Protein AF-A0A6L7F0C8-F1 (afdb_monomer)

Nearest PDB structures (foldseek):
  3ghm-assembly1_A  TM=4.851E-01  e=9.321E+00  Homo sapiens
  5unb-assembly1_B  TM=2.957E-01  e=3.667E+00  Burkholderia thailandensis E264

Radius of gyration: 18.27 Å; Cα contacts (8 Å, |Δi|>4): 290; chains: 1; bounding box: 50×29×61 Å

Structure (mmCIF, N/CA/C/O backbone):
data_AF-A0A6L7F0C8-F1
#
_entry.id   AF-A0A6L7F0C8-F1
#
loop_
_atom_site.group_PDB
_atom_site.id
_atom_site.type_symbol
_atom_site.label_atom_id
_atom_site.label_alt_id
_atom_site.label_comp_id
_atom_site.label_asym_id
_atom_site.label_entity_id
_atom_site.label_seq_id
_atom_site.pdbx_PDB_ins_code
_atom_site.Cartn_x
_atom_site.Cartn_y
_atom_site.Cartn_z
_atom_site.occupancy
_atom_site.B_iso_or_equiv
_atom_site.auth_seq_id
_atom_site.auth_comp_id
_atom_site.auth_asym_id
_atom_site.auth_atom_id
_atom_site.pdbx_PDB_model_num
ATOM 1 N N . MET A 1 1 ? 33.436 0.489 44.224 1.00 43.94 1 MET A N 1
ATOM 2 C CA . MET A 1 1 ? 32.132 1.015 43.758 1.00 43.94 1 MET A CA 1
ATOM 3 C C . MET A 1 1 ? 32.337 1.965 42.569 1.00 43.94 1 MET A C 1
ATOM 5 O O . MET A 1 1 ? 32.314 3.168 42.754 1.00 43.94 1 MET A O 1
ATOM 9 N N . LYS A 1 2 ? 32.650 1.468 41.360 1.00 45.16 2 LYS A N 1
ATOM 10 C CA . LYS A 1 2 ? 32.819 2.323 40.152 1.00 45.16 2 LYS A CA 1
ATOM 11 C C . LYS A 1 2 ? 32.288 1.695 38.848 1.00 45.16 2 LYS A C 1
ATOM 13 O O . LYS A 1 2 ? 32.338 2.334 37.810 1.00 45.16 2 LYS A O 1
ATOM 18 N N . LYS A 1 3 ? 31.767 0.459 38.888 1.00 45.75 3 LYS A N 1
ATOM 19 C CA . LYS A 1 3 ? 31.350 -0.290 37.685 1.00 45.75 3 LYS A CA 1
ATOM 20 C C . LYS A 1 3 ? 29.845 -0.241 37.381 1.00 45.75 3 LYS A C 1
ATOM 22 O O . LYS A 1 3 ? 29.466 -0.565 36.270 1.00 45.75 3 LYS A O 1
ATOM 27 N N . ALA A 1 4 ? 29.005 0.180 38.330 1.00 48.12 4 ALA A N 1
ATOM 28 C CA . ALA A 1 4 ? 27.546 0.182 38.162 1.00 48.12 4 ALA A CA 1
ATOM 29 C C . ALA A 1 4 ? 26.993 1.445 37.469 1.00 48.12 4 ALA A C 1
ATOM 31 O O . ALA A 1 4 ? 25.874 1.434 36.973 1.00 48.12 4 ALA A O 1
ATOM 32 N N . VAL A 1 5 ? 27.775 2.530 37.418 1.00 49.53 5 VAL A N 1
ATOM 33 C CA . VAL A 1 5 ? 27.317 3.819 36.867 1.00 49.53 5 VAL A CA 1
ATOM 34 C C . VAL A 1 5 ? 27.372 3.833 35.333 1.00 49.53 5 VAL A C 1
ATOM 36 O O . VAL A 1 5 ? 26.527 4.452 34.701 1.00 49.53 5 VAL A O 1
ATOM 39 N N . GLY A 1 6 ? 28.312 3.105 34.717 1.00 39.28 6 GLY A N 1
ATOM 40 C CA . GLY A 1 6 ? 28.439 3.057 33.253 1.00 39.28 6 GLY A CA 1
ATOM 41 C C . GLY A 1 6 ? 27.308 2.287 32.564 1.00 39.28 6 GLY A C 1
ATOM 42 O O . GLY A 1 6 ? 26.849 2.685 31.500 1.00 39.28 6 GLY A O 1
ATOM 43 N N . THR A 1 7 ? 26.815 1.214 33.183 1.00 48.66 7 THR A N 1
ATOM 44 C CA . THR A 1 7 ? 25.806 0.328 32.584 1.00 48.66 7 THR A CA 1
ATOM 45 C C . THR A 1 7 ? 24.405 0.941 32.584 1.00 48.66 7 THR A C 1
ATOM 47 O O . THR A 1 7 ? 23.667 0.771 31.620 1.00 48.66 7 THR A O 1
ATOM 50 N N . ALA A 1 8 ? 24.046 1.703 33.622 1.00 50.25 8 ALA A N 1
ATOM 51 C CA . ALA A 1 8 ? 22.738 2.355 33.710 1.00 50.25 8 ALA A CA 1
ATOM 52 C C . ALA A 1 8 ? 22.557 3.466 32.658 1.00 50.25 8 ALA A C 1
ATOM 54 O O . ALA A 1 8 ? 21.473 3.616 32.098 1.00 50.25 8 ALA A O 1
ATOM 55 N N . VAL A 1 9 ? 23.625 4.207 32.341 1.00 51.69 9 VAL A N 1
ATOM 56 C CA . VAL A 1 9 ? 23.587 5.281 31.334 1.00 51.69 9 VAL A CA 1
ATOM 57 C C . VAL A 1 9 ? 23.415 4.713 29.922 1.00 51.69 9 VAL A C 1
ATOM 59 O O . VAL A 1 9 ? 22.638 5.254 29.144 1.00 51.69 9 VAL A O 1
ATOM 62 N N . VAL A 1 10 ? 24.066 3.592 29.595 1.00 50.16 10 VAL A N 1
ATOM 63 C CA . VAL A 1 10 ? 23.951 2.964 28.264 1.00 50.16 10 VAL A CA 1
ATOM 64 C C . VAL A 1 10 ? 22.541 2.420 28.008 1.00 50.16 10 VAL A C 1
ATOM 66 O O . VAL A 1 10 ? 22.005 2.619 26.922 1.00 50.16 10 VAL A O 1
ATOM 69 N N . VAL A 1 11 ? 21.908 1.795 29.008 1.00 54.00 11 VAL A N 1
ATOM 70 C CA . VAL A 1 11 ? 20.528 1.287 28.884 1.00 54.00 11 VAL A CA 1
ATOM 71 C C . VAL A 1 11 ? 19.525 2.433 28.742 1.00 54.00 11 VAL A C 1
ATOM 73 O O . VAL A 1 11 ? 18.626 2.351 27.910 1.00 54.00 11 VAL A O 1
ATOM 76 N N . ALA A 1 12 ? 19.700 3.523 29.494 1.00 52.66 12 ALA A N 1
ATOM 77 C CA . ALA A 1 12 ? 18.844 4.700 29.369 1.00 52.66 12 ALA A CA 1
ATOM 78 C C . ALA A 1 12 ? 18.978 5.367 27.987 1.00 52.66 12 ALA A C 1
ATOM 80 O O . ALA A 1 12 ? 17.971 5.731 27.389 1.00 52.66 12 ALA A O 1
ATOM 81 N N . VAL A 1 13 ? 20.194 5.472 27.439 1.00 54.84 13 VAL A N 1
ATOM 82 C CA . VAL A 1 13 ? 20.420 6.029 26.093 1.00 54.84 13 VAL A CA 1
ATOM 83 C C . VAL A 1 13 ? 19.835 5.127 25.003 1.0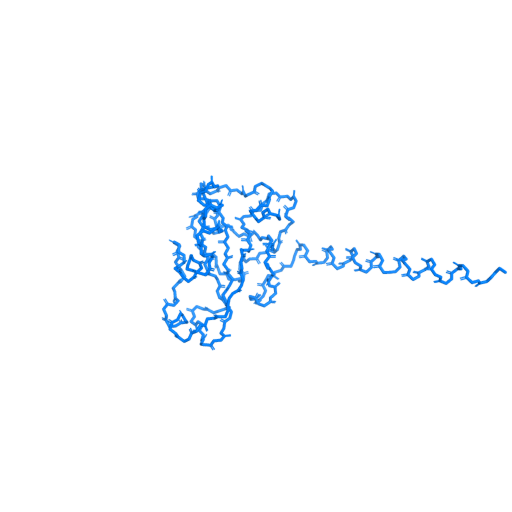0 54.84 13 VAL A C 1
ATOM 85 O O . VAL A 1 13 ? 19.218 5.638 24.073 1.00 54.84 13 VAL A O 1
ATOM 88 N N . LEU A 1 14 ? 19.956 3.800 25.128 1.00 48.16 14 LEU A N 1
ATOM 89 C CA . LEU A 1 14 ? 19.327 2.850 24.201 1.00 48.16 14 LEU A CA 1
ATOM 90 C C . LEU A 1 14 ? 17.796 2.925 24.249 1.00 48.16 14 LEU A C 1
ATOM 92 O O . LEU A 1 14 ? 17.163 2.978 23.201 1.00 48.16 14 LEU A O 1
ATOM 96 N N . ALA A 1 15 ? 17.197 2.994 25.440 1.00 52.28 15 ALA A N 1
ATOM 97 C CA . ALA A 1 15 ? 15.749 3.132 25.589 1.00 52.28 15 ALA A CA 1
ATOM 98 C C . ALA A 1 15 ? 15.227 4.455 25.004 1.00 52.28 15 ALA A C 1
ATOM 100 O O . ALA A 1 15 ? 14.197 4.468 24.334 1.00 52.28 15 ALA A O 1
ATOM 101 N N . ILE A 1 16 ? 15.960 5.558 25.195 1.00 50.88 16 ILE A N 1
ATOM 102 C CA . ILE A 1 16 ? 15.618 6.857 24.601 1.00 50.88 16 ILE A CA 1
ATOM 103 C C . ILE A 1 16 ? 15.785 6.819 23.076 1.00 50.88 16 ILE A C 1
ATOM 105 O O . ILE A 1 16 ? 14.941 7.358 22.371 1.00 50.88 16 ILE A O 1
ATOM 109 N N . ALA A 1 17 ? 16.817 6.161 22.541 1.00 48.31 17 ALA A N 1
ATOM 110 C CA . ALA A 1 17 ? 17.013 6.037 21.096 1.00 48.31 17 ALA A CA 1
ATOM 111 C C . ALA A 1 17 ? 15.901 5.216 20.421 1.00 48.31 17 ALA A C 1
ATOM 113 O O . ALA A 1 17 ? 15.405 5.621 19.373 1.00 48.31 17 ALA A O 1
ATOM 114 N N . VAL A 1 18 ? 15.464 4.116 21.044 1.00 52.25 18 VAL A N 1
ATOM 115 C CA . VAL A 1 18 ? 14.318 3.321 20.570 1.00 52.25 18 VAL A CA 1
ATOM 116 C C . VAL A 1 18 ? 13.031 4.142 20.644 1.00 52.25 18 VAL A C 1
ATOM 118 O O . VAL A 1 18 ? 12.300 4.208 19.664 1.00 52.25 18 VAL A O 1
ATOM 121 N N . ALA A 1 19 ? 12.785 4.843 21.754 1.00 46.09 19 ALA A N 1
ATOM 122 C CA . ALA A 1 19 ? 11.613 5.707 21.887 1.00 46.09 19 ALA A CA 1
ATOM 123 C C . ALA A 1 19 ? 11.609 6.858 20.863 1.00 46.09 19 ALA A C 1
ATOM 125 O O . ALA A 1 19 ? 10.572 7.160 20.288 1.00 46.09 19 ALA A O 1
ATOM 126 N N . VAL A 1 20 ? 12.759 7.477 20.577 1.00 48.06 20 VAL A N 1
ATOM 127 C CA . VAL A 1 20 ? 12.870 8.535 19.559 1.00 48.06 20 VAL A CA 1
ATOM 128 C C . VAL A 1 20 ? 12.698 7.975 18.145 1.00 48.06 20 VAL A C 1
ATOM 130 O O . VAL A 1 20 ? 12.093 8.646 17.317 1.00 48.06 20 VAL A O 1
ATOM 133 N N . TRP A 1 21 ? 13.175 6.762 17.857 1.00 46.16 21 TRP A N 1
ATOM 134 C CA . TRP A 1 21 ? 12.940 6.098 16.571 1.00 46.16 21 TRP A CA 1
ATOM 135 C C . TRP A 1 21 ? 11.452 5.773 16.362 1.00 46.16 21 TRP A C 1
ATOM 137 O O . TRP A 1 21 ? 10.916 6.060 15.294 1.00 46.16 21 TRP A O 1
ATOM 147 N N . VAL A 1 22 ? 10.763 5.295 17.405 1.00 50.88 22 VAL A N 1
ATOM 148 C CA . VAL A 1 22 ? 9.307 5.064 17.396 1.00 50.88 22 VAL A CA 1
ATOM 149 C C . VAL A 1 22 ? 8.530 6.380 17.253 1.00 50.88 22 VAL A C 1
ATOM 151 O O . VAL A 1 22 ? 7.619 6.469 16.447 1.00 50.88 22 VAL A O 1
ATOM 154 N N . VAL A 1 23 ? 8.914 7.451 17.954 1.00 48.28 23 VAL A N 1
ATOM 155 C CA . VAL A 1 23 ? 8.198 8.741 17.869 1.00 48.28 23 VAL A CA 1
ATOM 156 C C . VAL A 1 23 ? 8.425 9.445 16.527 1.00 48.28 23 VAL A C 1
ATOM 158 O O . VAL A 1 23 ? 7.511 10.069 15.994 1.00 48.28 23 VAL A O 1
ATOM 161 N N . ARG A 1 24 ? 9.628 9.360 15.944 1.00 48.91 24 ARG A N 1
ATOM 162 C CA . ARG A 1 24 ? 9.928 10.029 14.665 1.00 48.91 24 ARG A CA 1
ATOM 163 C C . ARG A 1 24 ? 9.282 9.337 13.464 1.00 48.91 24 ARG A C 1
ATOM 165 O O . ARG A 1 24 ? 9.113 9.977 12.434 1.00 48.91 24 ARG A O 1
ATOM 172 N N . SER A 1 25 ? 8.935 8.060 13.597 1.00 53.84 25 SER A N 1
ATOM 173 C CA . SER A 1 25 ? 8.291 7.286 12.538 1.00 53.84 25 SER A CA 1
ATOM 174 C C . SER A 1 25 ? 6.783 7.531 12.444 1.00 53.84 25 SER A C 1
ATOM 176 O O . SER A 1 25 ? 6.227 7.306 11.383 1.00 53.84 25 SER A O 1
ATOM 178 N N . GLN A 1 26 ? 6.112 8.059 13.470 1.00 54.88 26 GLN A N 1
ATOM 179 C CA . GLN A 1 26 ? 4.642 8.140 13.474 1.00 54.88 26 GLN A CA 1
ATOM 180 C C . GLN A 1 26 ? 4.016 9.310 12.688 1.00 54.88 26 GLN A C 1
ATOM 182 O O . GLN A 1 26 ? 2.801 9.385 12.621 1.00 54.88 26 GLN A O 1
ATOM 187 N N . HIS A 1 27 ? 4.791 10.264 12.161 1.00 59.75 27 HIS A N 1
ATOM 188 C CA . HIS A 1 27 ? 4.246 11.452 11.462 1.00 59.75 27 HIS A CA 1
ATOM 189 C C . HIS A 1 27 ? 5.017 11.777 10.167 1.00 59.75 27 HIS A C 1
ATOM 191 O O . HIS A 1 27 ? 5.049 12.924 9.717 1.00 59.75 27 HIS A O 1
ATOM 197 N N . GLY A 1 28 ? 5.719 10.788 9.610 1.00 71.00 28 GLY A N 1
ATOM 198 C CA . GLY A 1 28 ? 6.477 10.938 8.371 1.00 71.00 28 GLY A CA 1
ATOM 199 C C . GLY A 1 28 ? 5.590 10.786 7.137 1.00 71.00 28 GLY A C 1
ATOM 200 O O . GLY A 1 28 ? 4.675 9.960 7.126 1.00 71.00 28 GLY A O 1
ATOM 201 N N . HIS A 1 29 ? 5.887 11.567 6.099 1.00 82.88 29 HIS A N 1
ATOM 202 C CA . HIS A 1 29 ? 5.453 11.236 4.745 1.00 82.88 29 HIS A CA 1
ATOM 203 C C . HIS A 1 29 ? 6.114 9.926 4.309 1.00 82.88 29 HIS A C 1
ATOM 205 O O . HIS A 1 29 ? 7.231 9.627 4.738 1.00 82.88 29 HIS A O 1
ATOM 211 N N . VAL A 1 30 ? 5.409 9.156 3.486 1.00 88.88 30 VAL A N 1
ATOM 212 C CA . VAL A 1 30 ? 5.966 7.978 2.817 1.00 88.88 30 VAL A CA 1
ATOM 213 C C . VAL A 1 30 ? 6.469 8.440 1.453 1.00 88.88 30 VAL A C 1
ATOM 215 O O . VAL A 1 30 ? 5.667 8.821 0.598 1.00 88.88 30 VAL A O 1
ATOM 218 N N . ASP A 1 31 ? 7.788 8.464 1.270 1.00 89.44 31 ASP A N 1
ATOM 219 C CA . ASP A 1 31 ? 8.410 9.000 0.055 1.00 89.44 31 ASP A CA 1
ATOM 220 C C . ASP A 1 31 ? 8.653 7.903 -0.995 1.00 89.44 31 ASP A C 1
ATOM 222 O O . ASP A 1 31 ? 8.569 8.177 -2.195 1.00 89.44 31 ASP A O 1
ATOM 226 N N . THR A 1 32 ? 8.926 6.671 -0.553 1.00 94.31 32 THR A N 1
ATOM 227 C CA . THR A 1 32 ? 9.067 5.475 -1.402 1.00 94.31 32 THR A CA 1
ATOM 228 C C . THR A 1 32 ? 8.382 4.258 -0.772 1.00 94.31 32 THR A C 1
ATOM 230 O O . THR A 1 32 ? 8.223 4.172 0.444 1.00 94.31 32 THR A O 1
ATOM 233 N N . VAL A 1 33 ? 7.969 3.297 -1.598 1.00 94.88 33 VAL A N 1
ATOM 234 C CA . VAL A 1 33 ? 7.477 1.982 -1.173 1.00 94.88 33 VAL A CA 1
ATOM 235 C C . VAL A 1 33 ? 8.505 1.264 -0.297 1.00 94.88 33 VAL A C 1
ATOM 237 O O . VAL A 1 33 ? 8.105 0.606 0.657 1.00 94.88 33 VAL A O 1
ATOM 240 N N . ALA A 1 34 ? 9.802 1.474 -0.530 1.00 93.50 34 ALA A N 1
ATOM 241 C CA . ALA A 1 34 ? 10.874 0.903 0.285 1.00 93.50 34 ALA A C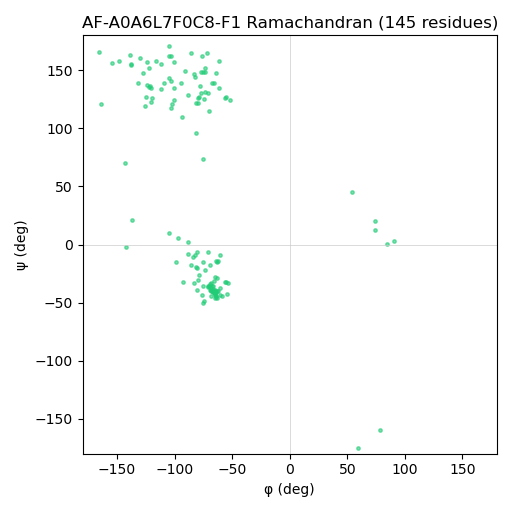A 1
ATOM 242 C C . ALA A 1 34 ? 10.870 1.390 1.752 1.00 93.50 34 ALA A C 1
ATOM 244 O O . ALA A 1 34 ? 11.549 0.808 2.599 1.00 93.50 34 ALA A O 1
ATOM 245 N N . ASP A 1 35 ? 10.133 2.464 2.066 1.00 91.50 35 ASP A N 1
ATOM 246 C CA . ASP A 1 35 ? 9.957 2.953 3.437 1.00 91.50 35 ASP A CA 1
ATOM 247 C C . ASP A 1 35 ? 8.867 2.182 4.205 1.00 91.50 35 ASP A C 1
ATOM 249 O O . ASP A 1 35 ? 8.694 2.407 5.409 1.00 91.50 35 ASP A O 1
ATOM 253 N N . LEU A 1 36 ? 8.107 1.322 3.518 1.00 93.81 36 LEU A N 1
ATOM 254 C CA . LEU A 1 36 ? 6.971 0.590 4.061 1.00 93.81 36 LEU A CA 1
ATOM 255 C C . LEU A 1 36 ? 7.342 -0.845 4.414 1.00 93.81 36 LEU A C 1
ATOM 257 O O . LEU A 1 36 ? 7.896 -1.591 3.610 1.00 93.81 36 LEU A O 1
ATOM 261 N N . ASP A 1 37 ? 6.911 -1.260 5.595 1.00 93.44 37 ASP A N 1
ATOM 262 C CA . ASP A 1 37 ? 6.998 -2.635 6.055 1.00 93.44 37 ASP A CA 1
ATOM 263 C C . ASP A 1 37 ? 5.604 -3.266 6.159 1.00 93.44 37 ASP A C 1
ATOM 265 O O . ASP A 1 37 ? 4.586 -2.604 6.379 1.00 93.44 37 ASP A O 1
ATOM 269 N N . ARG A 1 38 ? 5.545 -4.600 6.062 1.00 92.75 38 ARG A N 1
ATOM 270 C CA . ARG A 1 38 ? 4.324 -5.355 6.374 1.00 92.75 38 ARG A CA 1
ATOM 271 C C . ARG A 1 38 ? 3.839 -5.022 7.792 1.00 92.75 38 ARG A C 1
ATOM 273 O O . ARG A 1 38 ? 4.564 -5.233 8.763 1.00 92.75 38 ARG A O 1
ATOM 280 N N . GLY A 1 39 ? 2.575 -4.624 7.905 1.00 92.44 39 GLY A N 1
ATOM 281 C CA . GLY A 1 39 ? 1.916 -4.235 9.153 1.00 92.44 39 GLY A CA 1
ATOM 282 C C . GLY A 1 39 ? 2.020 -2.747 9.488 1.00 92.44 39 GLY A C 1
ATOM 283 O O . GLY A 1 39 ? 1.548 -2.348 10.556 1.00 92.44 39 GLY A O 1
ATOM 284 N N . ASP A 1 40 ? 2.623 -1.935 8.616 1.00 94.25 40 ASP A N 1
ATOM 285 C CA . ASP A 1 40 ? 2.588 -0.481 8.742 1.00 94.25 40 ASP A CA 1
ATOM 286 C C . ASP A 1 40 ? 1.180 0.061 8.514 1.00 94.25 40 ASP A C 1
ATOM 288 O O . ASP A 1 40 ? 0.485 -0.350 7.585 1.00 94.25 40 ASP A O 1
ATOM 292 N N . CYS A 1 41 ? 0.790 1.037 9.331 1.00 94.88 41 CYS A N 1
ATOM 293 C CA . CYS A 1 41 ? -0.485 1.729 9.207 1.00 94.88 41 CYS A CA 1
ATOM 294 C C . CYS A 1 41 ? -0.278 3.103 8.586 1.00 94.88 41 CYS A C 1
ATOM 296 O O . CYS A 1 41 ? 0.701 3.797 8.882 1.00 94.88 41 CYS A O 1
ATOM 298 N N . VAL A 1 42 ? -1.201 3.499 7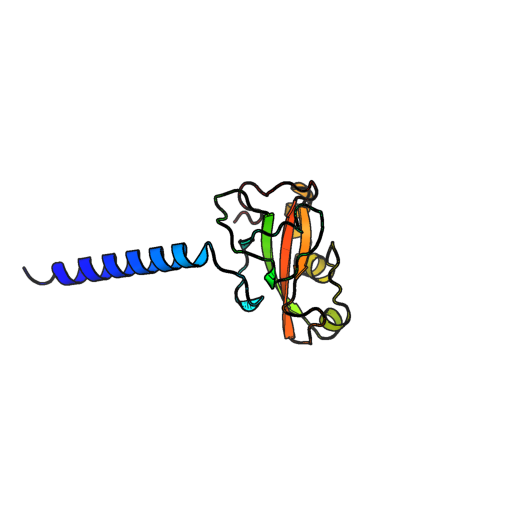.719 1.00 96.00 42 VAL A N 1
ATOM 299 C CA . VAL A 1 42 ? -1.148 4.767 6.998 1.00 96.00 42 VAL A CA 1
ATOM 300 C C . VAL A 1 42 ? -2.514 5.436 6.947 1.00 96.00 42 VAL A C 1
ATOM 302 O O . VAL A 1 42 ? -3.559 4.785 6.988 1.00 96.00 42 VAL A O 1
ATOM 305 N N . ASP A 1 43 ? -2.476 6.752 6.787 1.00 96.12 43 ASP A N 1
ATOM 306 C CA . ASP A 1 43 ? -3.626 7.596 6.520 1.00 96.12 43 ASP A CA 1
ATOM 307 C C . ASP A 1 43 ? -3.564 8.171 5.108 1.00 96.12 43 ASP A C 1
ATOM 309 O O . ASP A 1 43 ? -2.531 8.687 4.670 1.00 96.12 43 ASP A O 1
ATOM 313 N N . ALA A 1 44 ? -4.701 8.099 4.413 1.00 95.44 44 ALA A N 1
ATOM 314 C CA . ALA A 1 44 ? -4.950 8.781 3.156 1.00 95.44 44 ALA A CA 1
ATOM 315 C C . ALA A 1 44 ? -6.454 8.798 2.844 1.00 95.44 44 ALA A C 1
ATOM 317 O O . ALA A 1 44 ? -7.083 7.770 2.581 1.00 95.44 44 ALA A O 1
ATOM 318 N N . ALA A 1 45 ? -7.019 10.000 2.703 1.00 94.56 45 ALA A N 1
ATOM 319 C CA . ALA A 1 45 ? -8.452 10.209 2.465 1.00 94.56 45 ALA A CA 1
ATOM 320 C C . ALA A 1 45 ? -9.004 9.580 1.163 1.00 94.56 45 ALA A C 1
ATOM 322 O O . ALA A 1 45 ? -10.212 9.612 0.911 1.00 94.56 45 ALA A O 1
ATOM 323 N N . ALA A 1 46 ? -8.147 9.072 0.272 1.00 94.19 46 ALA A N 1
ATOM 324 C CA . ALA A 1 46 ? -8.580 8.289 -0.882 1.00 94.19 46 ALA A CA 1
ATOM 325 C C . ALA A 1 46 ? -9.163 6.928 -0.463 1.00 94.19 46 ALA A C 1
ATOM 327 O O . ALA A 1 46 ? -10.205 6.548 -1.000 1.00 94.19 46 ALA A O 1
ATOM 328 N N . PHE A 1 47 ? -8.579 6.263 0.541 1.00 94.62 47 PHE A N 1
ATOM 329 C CA . PHE A 1 47 ? -9.040 4.956 1.019 1.00 94.62 47 PHE A CA 1
ATOM 330 C C . PHE A 1 47 ? -10.477 5.016 1.536 1.00 94.62 47 PHE A C 1
ATOM 332 O O . PHE A 1 47 ? -11.323 4.225 1.125 1.00 94.62 47 PHE A O 1
ATOM 339 N N . LEU A 1 48 ? -10.804 6.057 2.306 1.00 93.56 48 LEU A N 1
ATOM 340 C CA . LEU A 1 48 ? -12.159 6.302 2.821 1.00 93.56 48 LEU A CA 1
ATOM 341 C C . LEU A 1 48 ? -13.206 6.538 1.715 1.00 93.56 48 LEU A C 1
ATOM 343 O O . LEU A 1 48 ? -14.409 6.506 1.961 1.00 93.56 48 LEU A O 1
ATOM 347 N N . ARG A 1 49 ? -12.762 6.794 0.479 1.00 93.56 49 ARG A N 1
ATOM 348 C CA . ARG A 1 49 ? -13.614 6.971 -0.706 1.00 93.56 49 ARG A CA 1
ATOM 349 C C . ARG A 1 49 ? -13.592 5.762 -1.640 1.00 93.56 49 ARG A C 1
ATOM 351 O O . ARG A 1 49 ? -14.104 5.868 -2.754 1.00 93.56 49 ARG A O 1
ATOM 358 N N . GLY A 1 50 ? -13.003 4.641 -1.226 1.00 89.12 50 GLY A N 1
ATOM 359 C CA . GLY A 1 50 ? -12.888 3.463 -2.082 1.00 89.12 50 GLY A CA 1
ATOM 360 C C . GLY A 1 50 ? -11.836 3.604 -3.184 1.00 89.12 50 GLY A C 1
ATOM 361 O O . GLY A 1 50 ? -11.942 2.924 -4.199 1.00 89.12 50 GLY A O 1
ATOM 362 N N . ALA A 1 51 ? -10.878 4.525 -3.043 1.00 89.69 51 ALA A N 1
ATOM 363 C CA . ALA A 1 51 ? -9.929 4.877 -4.093 1.00 89.69 51 ALA A CA 1
ATOM 364 C C . ALA A 1 51 ? -8.478 4.678 -3.647 1.00 89.69 51 ALA A C 1
ATOM 366 O O . ALA A 1 51 ? -8.138 4.832 -2.476 1.00 89.69 51 ALA A O 1
ATOM 367 N N . GLN A 1 52 ? -7.609 4.406 -4.616 1.00 89.94 52 GLN A N 1
ATOM 368 C CA . GLN A 1 52 ? -6.172 4.326 -4.395 1.00 89.94 52 GLN A CA 1
ATOM 369 C C . GLN A 1 52 ? -5.550 5.738 -4.315 1.00 89.94 52 GLN A C 1
ATOM 371 O O . GLN A 1 52 ? -5.752 6.538 -5.237 1.00 89.94 52 GLN A O 1
ATOM 376 N N . PRO A 1 53 ? -4.795 6.072 -3.251 1.00 92.25 53 PRO A N 1
ATOM 377 C CA . PRO A 1 53 ? -4.035 7.320 -3.174 1.00 92.25 53 PRO A CA 1
ATOM 378 C C . PRO A 1 53 ? -2.760 7.276 -4.028 1.00 92.25 53 PRO A C 1
ATOM 380 O O . PRO A 1 53 ? -2.273 6.207 -4.400 1.00 92.25 53 PRO A O 1
ATOM 383 N N . ALA A 1 54 ? -2.185 8.446 -4.322 1.00 90.50 54 ALA A N 1
ATOM 384 C CA . ALA A 1 54 ? -0.783 8.489 -4.723 1.00 90.50 54 ALA A CA 1
ATOM 385 C C . ALA A 1 54 ? 0.104 8.243 -3.492 1.00 90.50 54 ALA A C 1
ATOM 387 O O . ALA A 1 54 ? -0.280 8.606 -2.383 1.00 90.50 54 ALA A O 1
ATOM 388 N N . LEU A 1 55 ? 1.303 7.686 -3.685 1.00 91.62 55 LEU A N 1
ATOM 389 C CA . LEU A 1 55 ? 2.234 7.425 -2.581 1.00 91.62 55 LEU A CA 1
ATOM 390 C C . LEU A 1 55 ? 2.528 8.689 -1.753 1.00 91.62 55 LEU A C 1
ATOM 392 O O . LEU A 1 55 ? 2.446 8.661 -0.535 1.00 91.62 55 LEU A O 1
ATOM 396 N N . ALA A 1 56 ? 2.739 9.824 -2.424 1.00 90.62 56 ALA A N 1
ATOM 397 C CA . ALA A 1 56 ? 2.988 11.115 -1.777 1.00 90.62 56 ALA A CA 1
ATOM 398 C C . ALA A 1 56 ? 1.812 11.646 -0.929 1.00 90.62 56 ALA A C 1
ATOM 400 O O . ALA A 1 56 ? 1.993 12.590 -0.162 1.00 90.62 56 ALA A O 1
ATOM 401 N N . ASP A 1 57 ? 0.610 11.077 -1.078 1.00 92.69 57 ASP A N 1
ATOM 402 C CA . ASP A 1 57 ? -0.550 11.412 -0.247 1.00 92.69 57 ASP A CA 1
ATOM 403 C C . ASP A 1 57 ? -0.613 10.552 1.030 1.00 92.69 57 ASP A C 1
ATOM 405 O O . ASP A 1 57 ? -1.457 10.808 1.891 1.00 92.69 57 ASP A O 1
ATOM 409 N N . LEU A 1 58 ? 0.245 9.532 1.157 1.00 94.50 58 LEU A N 1
ATOM 410 C CA . LEU A 1 58 ? 0.310 8.675 2.333 1.00 94.50 58 LEU A CA 1
ATOM 411 C C . LEU A 1 58 ? 1.059 9.368 3.471 1.00 94.50 58 LEU A C 1
ATOM 413 O O . LEU A 1 58 ? 2.137 9.947 3.304 1.00 94.50 58 LEU A O 1
ATOM 417 N N . THR A 1 59 ? 0.499 9.242 4.666 1.00 94.25 59 THR A N 1
ATOM 418 C CA . THR A 1 59 ? 1.164 9.609 5.917 1.00 94.25 59 THR A CA 1
ATOM 419 C C . THR A 1 59 ? 1.170 8.393 6.825 1.00 94.25 59 THR A C 1
ATOM 421 O O . THR A 1 59 ? 0.158 7.702 6.912 1.00 94.25 59 THR A O 1
ATOM 424 N N . ARG A 1 60 ? 2.283 8.106 7.502 1.00 94.00 60 ARG A N 1
ATOM 425 C CA . ARG A 1 60 ? 2.311 7.010 8.480 1.00 94.00 60 ARG A CA 1
ATOM 426 C C . ARG A 1 60 ? 1.385 7.338 9.659 1.00 94.00 60 ARG A C 1
ATOM 428 O O . ARG A 1 60 ? 1.353 8.481 10.106 1.00 94.00 60 ARG A O 1
ATOM 435 N N . ALA A 1 61 ? 0.645 6.342 10.135 1.00 92.56 61 ALA A N 1
ATOM 436 C CA . ALA A 1 61 ? -0.311 6.448 11.234 1.00 92.56 61 ALA A CA 1
ATOM 437 C C . ALA A 1 61 ? 0.118 5.575 12.424 1.00 92.56 61 ALA A C 1
ATOM 439 O O . ALA A 1 61 ? 0.869 4.608 12.260 1.00 92.56 61 ALA A O 1
ATOM 440 N N . ASP A 1 62 ? -0.364 5.901 13.627 1.00 91.12 62 ASP A N 1
ATOM 441 C CA . ASP A 1 62 ? -0.268 4.980 14.760 1.00 91.12 62 ASP A CA 1
ATOM 442 C C . ASP A 1 62 ? -1.297 3.860 14.575 1.00 91.12 62 ASP A C 1
ATOM 444 O O . ASP A 1 62 ? -2.484 4.106 14.394 1.00 91.12 62 ASP A O 1
ATOM 448 N N . CYS A 1 63 ? -0.826 2.621 14.606 1.00 89.50 63 CYS A N 1
ATOM 449 C CA . CYS A 1 63 ? -1.661 1.441 14.444 1.00 89.50 63 CYS A CA 1
ATOM 450 C C . CYS A 1 63 ? -2.505 1.100 15.677 1.00 89.50 63 CYS A C 1
ATOM 452 O O . CYS A 1 63 ? -3.389 0.248 15.585 1.00 89.50 63 CYS A O 1
ATOM 454 N N . ASP A 1 64 ? -2.182 1.677 16.837 1.00 89.94 64 ASP A N 1
ATOM 455 C CA . ASP A 1 64 ? -2.985 1.520 18.050 1.00 89.94 64 ASP A CA 1
ATOM 456 C C . ASP A 1 64 ? -4.155 2.530 18.084 1.00 89.94 64 ASP A C 1
ATOM 458 O O . ASP A 1 64 ? -5.074 2.378 18.892 1.00 89.94 64 ASP A O 1
ATOM 462 N N . ASP A 1 65 ? -4.151 3.511 17.172 1.00 92.00 65 ASP A N 1
ATOM 463 C CA . ASP A 1 65 ? -5.253 4.428 16.887 1.00 92.00 65 ASP A CA 1
ATOM 464 C C . ASP A 1 65 ? -5.981 4.029 15.580 1.00 92.00 65 ASP A C 1
ATOM 466 O O . ASP A 1 65 ? -5.437 3.291 14.747 1.00 92.00 65 ASP A O 1
ATOM 470 N N . PRO A 1 66 ? -7.216 4.523 15.345 1.00 94.69 66 PRO A N 1
ATOM 471 C CA . PRO A 1 66 ? -7.888 4.298 14.074 1.00 94.69 66 PRO A CA 1
ATOM 472 C C . PRO A 1 66 ? -7.110 4.893 12.897 1.00 94.69 66 PRO A C 1
ATOM 474 O O . PRO A 1 66 ? -6.723 6.063 12.959 1.00 94.69 66 PRO A O 1
ATOM 477 N N . HIS A 1 67 ? -6.964 4.133 11.812 1.00 95.50 67 HIS A N 1
ATOM 478 C CA . HIS A 1 67 ? -6.182 4.505 10.625 1.00 95.50 67 HIS A CA 1
ATOM 479 C C . HIS A 1 67 ? -6.887 4.110 9.320 1.00 95.50 67 HIS A C 1
ATOM 481 O O . HIS A 1 67 ? -7.830 3.317 9.324 1.00 95.50 67 HIS A O 1
ATOM 487 N N . ASP A 1 68 ? -6.469 4.677 8.191 1.00 96.44 68 ASP A N 1
ATOM 488 C CA . ASP A 1 68 ? -7.199 4.482 6.933 1.00 96.44 68 ASP A CA 1
ATOM 489 C C . ASP A 1 68 ? -6.834 3.174 6.210 1.00 96.44 68 ASP A C 1
ATOM 491 O O . ASP A 1 68 ? -7.701 2.584 5.561 1.00 96.44 68 ASP A O 1
ATOM 495 N N . ALA A 1 69 ? -5.581 2.716 6.305 1.00 96.19 69 ALA A N 1
ATOM 496 C CA . ALA A 1 69 ? -5.132 1.465 5.692 1.00 96.19 69 ALA A CA 1
ATOM 497 C C . ALA A 1 69 ? -3.925 0.816 6.395 1.00 96.19 69 ALA A C 1
ATOM 499 O O . ALA A 1 69 ? -3.116 1.506 7.012 1.00 96.19 69 ALA A O 1
ATOM 500 N N . GLU A 1 70 ? -3.766 -0.500 6.231 1.00 95.19 70 GLU A N 1
ATOM 501 C CA . GLU A 1 70 ? -2.619 -1.275 6.732 1.00 95.19 70 GLU A CA 1
ATOM 502 C C . GLU A 1 70 ? -1.908 -2.011 5.585 1.00 95.19 70 GLU A C 1
ATOM 504 O O . GLU A 1 70 ? -2.558 -2.626 4.733 1.00 95.19 70 GLU A O 1
ATOM 509 N N . VAL A 1 71 ? -0.573 -1.977 5.560 1.00 95.19 71 VAL A N 1
ATOM 510 C CA . VAL A 1 71 ? 0.257 -2.703 4.589 1.00 95.19 71 VAL A CA 1
ATOM 511 C C . VAL A 1 71 ? 0.178 -4.201 4.872 1.00 95.19 71 VAL A C 1
ATOM 513 O O . VAL A 1 71 ? 0.660 -4.695 5.890 1.00 95.19 71 VAL A O 1
ATOM 516 N N . LEU A 1 72 ? -0.381 -4.963 3.940 1.00 93.00 72 LEU A N 1
ATOM 517 C CA . LEU A 1 72 ? -0.471 -6.415 4.038 1.00 93.00 72 LEU A CA 1
ATOM 518 C C . LEU A 1 72 ? 0.831 -7.116 3.639 1.00 93.00 72 LEU A C 1
ATOM 520 O O . LEU A 1 72 ? 1.197 -8.126 4.242 1.00 93.00 72 LEU A O 1
ATOM 524 N N . LEU A 1 73 ? 1.496 -6.605 2.604 1.00 93.31 73 LEU A N 1
ATOM 525 C CA . LEU A 1 73 ? 2.777 -7.084 2.085 1.00 93.31 73 LEU A CA 1
ATOM 526 C C . LEU A 1 73 ? 3.391 -6.047 1.134 1.00 93.31 73 LEU A C 1
ATOM 528 O O . LEU A 1 73 ? 2.697 -5.161 0.634 1.00 93.31 73 LEU A O 1
ATOM 532 N N . VAL A 1 74 ? 4.673 -6.239 0.842 1.00 95.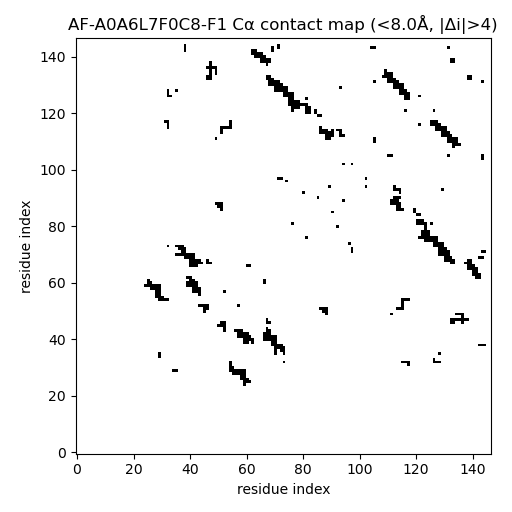50 74 VAL A N 1
ATOM 533 C CA . VAL A 1 74 ? 5.399 -5.582 -0.246 1.00 95.50 74 VAL A CA 1
ATOM 534 C C . VAL A 1 74 ? 5.930 -6.683 -1.163 1.00 95.50 74 VAL A C 1
ATOM 536 O O . VAL A 1 74 ? 6.415 -7.706 -0.669 1.00 95.50 74 VAL A O 1
ATOM 539 N N . VAL A 1 75 ? 5.775 -6.519 -2.475 1.00 95.31 75 VAL A N 1
ATOM 540 C CA . VAL A 1 75 ? 6.264 -7.462 -3.495 1.00 95.31 75 VAL A CA 1
ATOM 541 C C . VAL A 1 75 ? 7.106 -6.753 -4.538 1.00 95.31 75 VAL A C 1
ATOM 543 O O . VAL A 1 75 ? 6.803 -5.624 -4.912 1.00 95.31 75 VAL A O 1
ATOM 546 N N . ASP A 1 76 ? 8.100 -7.465 -5.059 1.00 96.88 76 ASP A N 1
ATOM 547 C CA . ASP A 1 76 ? 8.786 -7.090 -6.291 1.00 96.88 76 ASP A CA 1
ATOM 548 C C . ASP A 1 76 ? 7.902 -7.442 -7.491 1.00 96.88 76 ASP A C 1
ATOM 550 O O . ASP A 1 76 ? 7.411 -8.571 -7.607 1.00 96.88 76 ASP A O 1
ATOM 554 N N . LEU A 1 77 ? 7.708 -6.487 -8.395 1.00 96.50 77 LEU A N 1
ATOM 555 C CA . LEU A 1 77 ? 6.974 -6.707 -9.633 1.00 96.50 77 LEU A CA 1
ATOM 556 C C . LEU A 1 77 ? 7.861 -7.404 -10.655 1.00 96.50 77 LEU A C 1
ATOM 558 O O . LEU A 1 77 ? 8.915 -6.890 -11.020 1.00 96.50 77 LEU A O 1
ATOM 562 N N . ASP A 1 78 ? 7.400 -8.523 -11.204 1.00 96.62 78 ASP A N 1
ATOM 563 C CA . ASP A 1 78 ? 7.991 -9.042 -12.432 1.00 96.62 78 ASP A CA 1
ATOM 564 C C . ASP A 1 78 ? 7.610 -8.173 -13.648 1.00 96.62 78 ASP A C 1
ATOM 566 O O . ASP A 1 78 ? 6.675 -7.365 -13.621 1.00 96.62 78 ASP A O 1
ATOM 570 N N . ALA A 1 79 ? 8.318 -8.353 -14.763 1.00 97.12 79 ALA A N 1
ATOM 571 C CA . ALA A 1 79 ? 8.073 -7.602 -15.993 1.00 97.12 79 ALA A CA 1
ATOM 572 C C . ALA A 1 79 ? 6.614 -7.656 -16.500 1.00 97.12 79 ALA A C 1
ATOM 574 O O . ALA A 1 79 ? 6.139 -6.691 -17.108 1.00 97.12 79 ALA A O 1
ATOM 575 N N . ALA A 1 80 ? 5.897 -8.767 -16.292 1.00 95.25 80 ALA A N 1
ATOM 576 C CA . ALA A 1 80 ? 4.508 -8.901 -16.719 1.00 95.25 80 ALA A CA 1
ATOM 577 C C . ALA A 1 80 ? 3.566 -8.131 -15.783 1.00 95.25 80 ALA A C 1
ATOM 579 O O . ALA A 1 80 ? 2.688 -7.411 -16.264 1.00 95.25 80 ALA A O 1
ATOM 580 N N . GLN A 1 81 ? 3.781 -8.231 -14.471 1.00 95.81 81 GLN A N 1
ATOM 581 C CA . GLN A 1 81 ? 3.045 -7.499 -13.443 1.00 95.81 81 GLN A CA 1
ATOM 582 C C . GLN A 1 81 ? 3.264 -5.989 -13.581 1.00 95.81 81 GLN A C 1
ATOM 584 O O . GLN A 1 81 ? 2.295 -5.232 -13.626 1.00 95.81 81 GLN A O 1
ATOM 589 N N . ALA A 1 82 ? 4.509 -5.546 -13.771 1.00 95.75 82 ALA A N 1
ATOM 590 C CA . ALA A 1 82 ? 4.857 -4.145 -13.992 1.00 95.75 82 ALA A CA 1
ATOM 591 C C . ALA A 1 82 ? 4.164 -3.557 -15.238 1.00 95.75 82 ALA A C 1
ATOM 593 O O . ALA A 1 82 ? 3.580 -2.472 -15.194 1.00 95.75 82 ALA A O 1
ATOM 594 N N . ALA A 1 83 ? 4.141 -4.299 -16.352 1.00 94.19 83 ALA A N 1
ATOM 595 C CA . ALA A 1 83 ? 3.445 -3.878 -17.571 1.00 94.19 83 ALA A CA 1
ATOM 596 C C . ALA A 1 83 ? 1.910 -3.855 -17.412 1.00 94.19 83 ALA A C 1
ATOM 598 O O . ALA A 1 83 ? 1.210 -3.023 -18.018 1.00 94.19 83 ALA A O 1
ATOM 599 N N . ALA A 1 84 ? 1.377 -4.775 -16.607 1.00 90.88 84 ALA A N 1
ATOM 600 C CA . ALA A 1 84 ? -0.044 -4.892 -1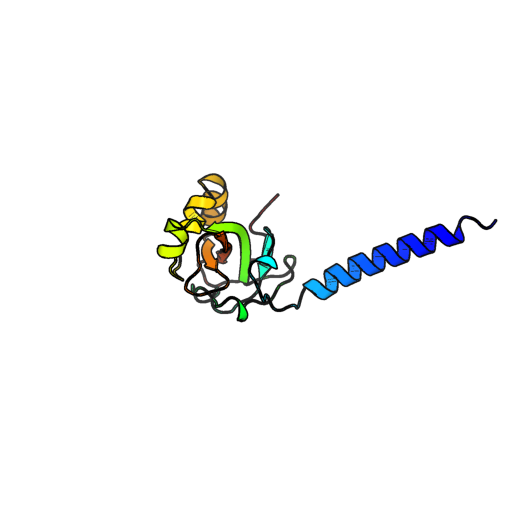6.320 1.00 90.88 84 ALA A CA 1
ATOM 601 C C . ALA A 1 84 ? -0.531 -3.894 -15.261 1.00 90.88 84 ALA A C 1
ATOM 603 O O . ALA A 1 84 ? -1.722 -3.599 -15.258 1.00 90.88 84 ALA A O 1
ATOM 604 N N . TYR A 1 85 ? 0.358 -3.334 -14.433 1.00 90.31 85 TYR A N 1
ATOM 605 C CA . TYR A 1 85 ? 0.001 -2.464 -13.315 1.00 90.31 85 TYR A CA 1
ATOM 606 C C . TYR A 1 85 ? -0.925 -1.323 -13.735 1.00 90.31 85 TYR A C 1
ATOM 608 O O . TYR A 1 85 ? -0.620 -0.527 -14.635 1.00 90.31 85 TYR A O 1
ATOM 616 N N . ARG A 1 86 ? -2.070 -1.232 -13.063 1.00 88.00 86 ARG A N 1
ATOM 617 C CA . ARG A 1 86 ? -3.010 -0.118 -13.152 1.00 88.00 86 ARG A CA 1
ATOM 618 C C . ARG A 1 86 ? -3.369 0.281 -11.726 1.00 88.00 86 ARG A C 1
ATOM 620 O O . ARG A 1 86 ? -3.590 -0.612 -10.919 1.00 88.00 86 ARG A O 1
ATOM 627 N N . PRO A 1 87 ? -3.457 1.585 -11.421 1.00 83.12 87 PRO A N 1
ATOM 628 C CA . PRO A 1 87 ? -3.872 2.039 -10.105 1.00 83.12 87 PRO A CA 1
ATOM 629 C C . PRO A 1 87 ? -5.394 1.861 -9.940 1.00 83.12 87 PRO A C 1
ATOM 631 O O . PRO A 1 87 ? -6.165 2.818 -10.059 1.00 83.12 87 PRO A O 1
ATOM 634 N N . GLU A 1 88 ? -5.823 0.613 -9.773 1.00 82.81 88 GLU A N 1
ATOM 635 C CA . GLU A 1 88 ? -7.213 0.167 -9.693 1.00 82.81 88 GLU A CA 1
ATOM 636 C C . GLU A 1 88 ? -7.454 -0.614 -8.392 1.00 82.81 88 GLU A C 1
ATOM 638 O O . GLU A 1 88 ? -6.538 -1.160 -7.783 1.00 82.81 88 GLU A O 1
ATOM 643 N N . VAL A 1 89 ? -8.716 -0.660 -7.956 1.00 76.56 89 VAL A N 1
ATOM 644 C CA . VAL A 1 89 ? -9.148 -1.391 -6.758 1.00 76.56 89 VAL A CA 1
ATOM 645 C C . VAL A 1 89 ? -10.268 -2.363 -7.155 1.00 76.56 89 VAL A C 1
ATOM 647 O O . VAL A 1 89 ? -11.273 -1.909 -7.711 1.00 76.56 89 VAL A O 1
ATOM 650 N N . PRO A 1 90 ? -10.169 -3.669 -6.842 1.00 77.69 90 PRO A N 1
ATOM 651 C CA . PRO A 1 90 ? -9.033 -4.328 -6.198 1.00 77.69 90 PRO A CA 1
ATOM 652 C C . PRO A 1 90 ? -7.833 -4.503 -7.142 1.00 77.69 90 PRO A C 1
ATOM 654 O O . PRO A 1 90 ? -8.016 -4.725 -8.339 1.00 77.69 90 PRO A O 1
ATOM 657 N N . ASP A 1 91 ? -6.619 -4.458 -6.592 1.00 85.19 91 ASP A N 1
ATOM 658 C CA . ASP A 1 91 ? -5.396 -4.749 -7.350 1.00 85.19 91 ASP A CA 1
ATOM 659 C C . ASP A 1 91 ? -5.167 -6.268 -7.464 1.00 85.19 91 ASP A C 1
ATOM 661 O O . ASP A 1 91 ? -5.061 -6.972 -6.455 1.00 85.19 91 ASP A O 1
ATOM 665 N N . ALA A 1 92 ? -5.095 -6.769 -8.701 1.00 87.12 92 ALA A N 1
ATOM 666 C CA . ALA A 1 92 ? -4.983 -8.199 -8.984 1.00 87.12 92 ALA A CA 1
ATOM 667 C C . ALA A 1 92 ? -3.646 -8.806 -8.522 1.00 87.12 92 ALA A C 1
ATOM 669 O O . ALA A 1 92 ? -3.622 -9.937 -8.038 1.00 87.12 92 ALA A O 1
ATOM 670 N N . VAL A 1 93 ? -2.544 -8.053 -8.630 1.00 91.12 93 VAL A N 1
ATOM 671 C CA . VAL A 1 93 ? -1.215 -8.513 -8.198 1.00 91.12 93 VAL A CA 1
ATOM 672 C C . VAL A 1 93 ? -1.228 -8.744 -6.693 1.00 91.12 93 VAL A C 1
ATOM 674 O O . VAL A 1 93 ? -0.788 -9.790 -6.216 1.00 91.12 93 VAL A O 1
ATOM 677 N N . CYS A 1 94 ? -1.807 -7.804 -5.950 1.00 91.81 94 CYS A N 1
ATOM 678 C CA . CYS A 1 94 ? -1.943 -7.916 -4.509 1.00 91.81 94 CYS A CA 1
ATOM 679 C C . CYS A 1 94 ? -2.848 -9.075 -4.083 1.00 91.81 94 CYS A C 1
ATOM 681 O O . CYS A 1 94 ? -2.495 -9.813 -3.161 1.00 91.81 94 CYS A O 1
ATOM 683 N N . THR A 1 95 ? -3.993 -9.275 -4.745 1.00 88.1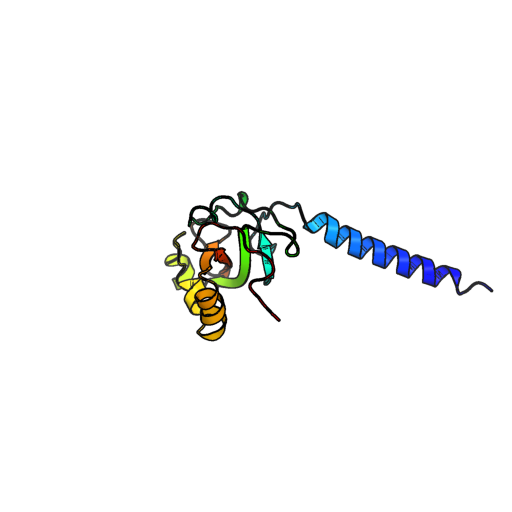9 95 THR A N 1
ATOM 684 C CA . THR A 1 95 ? -4.881 -10.402 -4.417 1.00 88.19 95 THR A CA 1
ATOM 685 C C . THR A 1 95 ? -4.233 -11.753 -4.703 1.00 88.19 95 THR A C 1
ATOM 687 O O . THR A 1 95 ? -4.372 -12.671 -3.897 1.00 88.19 95 THR A O 1
ATOM 690 N N . ASP A 1 96 ? -3.484 -11.867 -5.801 1.00 89.00 96 ASP A N 1
ATOM 691 C CA . ASP A 1 96 ? -2.786 -13.103 -6.159 1.00 89.00 96 ASP A CA 1
ATOM 692 C C . ASP A 1 96 ? -1.637 -13.397 -5.180 1.00 89.00 96 ASP A C 1
ATOM 694 O O . ASP A 1 96 ? -1.454 -14.541 -4.757 1.00 89.00 96 ASP A O 1
ATOM 698 N N . ALA A 1 97 ? -0.892 -12.364 -4.765 1.00 89.44 97 ALA A N 1
ATOM 699 C CA . ALA A 1 97 ? 0.241 -12.494 -3.850 1.00 89.44 97 ALA A CA 1
ATOM 700 C C . ALA A 1 97 ? -0.162 -12.876 -2.413 1.00 89.44 97 ALA A C 1
ATOM 702 O O . ALA A 1 97 ? 0.566 -13.615 -1.747 1.00 89.44 97 ALA A O 1
ATOM 703 N N . LEU A 1 98 ? -1.318 -12.409 -1.928 1.00 86.94 98 LEU A N 1
ATOM 704 C CA . LEU A 1 98 ? -1.839 -12.752 -0.594 1.00 86.94 98 LEU A CA 1
ATOM 705 C C . LEU A 1 98 ? -2.199 -14.237 -0.454 1.00 86.94 98 LEU A C 1
ATOM 707 O O . LEU A 1 98 ? -2.119 -14.809 0.638 1.00 86.94 98 LEU A O 1
ATOM 711 N N . GLY A 1 99 ? -2.632 -14.856 -1.555 1.00 80.75 99 GLY A N 1
ATOM 712 C CA . GLY A 1 99 ? -3.197 -16.202 -1.568 1.00 80.75 99 GLY A CA 1
ATOM 713 C C . GLY A 1 99 ? -4.453 -16.350 -0.692 1.00 80.75 99 GLY A C 1
ATOM 714 O O . GLY A 1 99 ? -4.960 -15.401 -0.095 1.00 80.75 99 GLY A O 1
ATOM 715 N N . ASP A 1 100 ? -4.974 -17.573 -0.572 1.00 68.56 100 ASP A N 1
ATOM 716 C CA . ASP A 1 100 ? -6.298 -17.822 0.031 1.00 68.56 100 ASP A CA 1
ATOM 717 C C . ASP A 1 100 ? -6.413 -17.477 1.531 1.00 68.56 100 ASP A C 1
ATOM 719 O O . ASP A 1 100 ? -7.504 -17.168 2.014 1.00 68.56 100 ASP A O 1
ATOM 723 N N . ARG A 1 101 ? -5.314 -17.550 2.298 1.00 59.34 101 ARG A N 1
ATOM 724 C CA . ARG A 1 101 ? -5.356 -17.378 3.764 1.00 59.34 101 ARG A CA 1
ATOM 725 C C . ARG A 1 101 ? -5.538 -15.926 4.186 1.00 59.34 101 ARG A C 1
ATOM 727 O O . ARG A 1 101 ? -6.434 -15.643 4.978 1.00 59.34 101 ARG A O 1
ATOM 734 N N . ASP A 1 102 ? -4.732 -15.023 3.640 1.00 64.38 102 ASP A N 1
ATOM 735 C CA . ASP A 1 102 ? -4.774 -13.612 4.031 1.00 64.38 102 ASP A CA 1
ATOM 736 C C . ASP A 1 102 ? -5.957 -12.898 3.340 1.00 64.38 102 ASP A C 1
ATOM 738 O O . ASP A 1 102 ? -6.583 -12.007 3.919 1.00 64.38 102 ASP A O 1
ATOM 742 N N . SER A 1 103 ? -6.389 -13.407 2.177 1.00 60.16 103 SER A N 1
ATOM 743 C CA . SER A 1 103 ? -7.629 -13.002 1.497 1.00 60.16 103 SER A CA 1
ATOM 744 C C . SER A 1 103 ? -8.891 -13.248 2.331 1.00 60.16 103 SER A C 1
ATOM 746 O O . SER A 1 103 ? -9.818 -12.438 2.316 1.00 60.16 103 SER A O 1
ATOM 748 N N . ALA A 1 104 ? -8.948 -14.356 3.079 1.00 52.78 104 ALA A N 1
ATOM 749 C CA . ALA A 1 104 ? -10.104 -14.695 3.911 1.00 52.78 104 ALA A CA 1
ATOM 750 C C . ALA A 1 104 ? -10.253 -13.751 5.118 1.00 52.78 104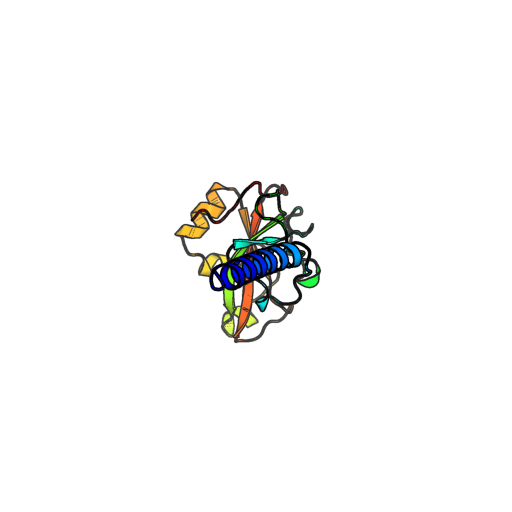 ALA A C 1
ATOM 752 O O . ALA A 1 104 ? -11.374 -13.373 5.468 1.00 52.78 104 ALA A O 1
ATOM 753 N N . SER A 1 105 ? -9.135 -13.329 5.717 1.00 58.81 105 SER A N 1
ATOM 754 C CA . SER A 1 105 ? -9.107 -12.339 6.803 1.00 58.81 105 SER A CA 1
ATOM 755 C C . SER A 1 105 ? -9.553 -10.955 6.327 1.00 58.81 105 SER A C 1
ATOM 757 O O . SER A 1 105 ? -10.301 -10.279 7.035 1.00 58.81 105 SER A O 1
ATOM 759 N N . ALA A 1 106 ? -9.168 -10.564 5.107 1.00 59.03 106 ALA A N 1
ATOM 760 C CA . ALA A 1 106 ? -9.640 -9.336 4.470 1.00 59.03 106 ALA A CA 1
ATOM 761 C C . ALA A 1 106 ? -11.137 -9.407 4.112 1.00 59.03 106 ALA A C 1
ATOM 763 O O . ALA A 1 106 ? -11.901 -8.488 4.412 1.00 59.03 106 ALA A O 1
ATOM 764 N N . ALA A 1 107 ? -11.594 -10.528 3.547 1.00 61.28 107 ALA A N 1
ATOM 765 C CA . ALA A 1 107 ? -12.995 -10.730 3.184 1.00 61.28 107 ALA A CA 1
ATOM 766 C C . ALA A 1 107 ? -13.926 -10.758 4.409 1.00 61.28 107 ALA A C 1
ATOM 768 O O . ALA A 1 107 ? -15.007 -10.165 4.379 1.00 61.28 107 ALA A O 1
ATOM 769 N N . GLY A 1 108 ? -13.503 -11.400 5.505 1.00 63.00 108 GLY A N 1
ATOM 770 C CA . GLY A 1 108 ? -14.259 -11.454 6.760 1.00 63.00 108 GLY A CA 1
ATOM 771 C C . GLY A 1 108 ? -14.464 -10.082 7.410 1.00 63.00 108 GLY A C 1
ATOM 772 O O . GLY A 1 108 ? -15.487 -9.855 8.053 1.00 63.00 108 GLY A O 1
ATOM 773 N N . GLN A 1 109 ? -13.532 -9.156 7.181 1.00 67.94 109 GLN A N 1
ATOM 774 C CA . GLN A 1 109 ? -13.567 -7.779 7.681 1.00 67.94 109 GLN A CA 1
ATOM 775 C C . GLN A 1 109 ? -14.113 -6.771 6.656 1.00 67.94 109 GLN A C 1
ATOM 777 O O . GLN A 1 109 ? -14.127 -5.574 6.923 1.00 67.94 109 GLN A O 1
ATOM 782 N N . ARG A 1 110 ? -14.606 -7.238 5.495 1.00 84.50 110 ARG A N 1
ATOM 783 C CA . ARG A 1 110 ? -15.096 -6.386 4.394 1.00 84.50 110 ARG A CA 1
ATOM 784 C C . ARG A 1 110 ? -14.047 -5.358 3.949 1.00 84.50 110 ARG A C 1
ATOM 786 O O . ARG A 1 110 ? -14.372 -4.188 3.766 1.00 84.50 110 ARG A O 1
ATOM 793 N N . LEU A 1 111 ? -12.801 -5.790 3.784 1.00 88.19 111 LEU A N 1
ATOM 794 C CA . LEU A 1 111 ? -11.704 -4.934 3.336 1.00 88.19 111 LEU A CA 1
ATOM 795 C C . LEU A 1 111 ? -11.566 -4.965 1.807 1.00 88.19 111 LEU A C 1
ATOM 797 O O . LEU A 1 111 ? -11.865 -5.969 1.158 1.00 88.19 111 LEU A O 1
ATOM 801 N N . LEU A 1 112 ? -11.105 -3.854 1.240 1.00 90.94 112 LEU A N 1
ATOM 802 C CA . LEU A 1 112 ? -10.615 -3.732 -0.130 1.00 90.94 112 LEU A CA 1
ATOM 803 C C . LEU A 1 112 ? -9.087 -3.761 -0.129 1.00 90.94 112 LEU A C 1
ATOM 805 O O . LEU A 1 112 ? -8.460 -3.443 0.881 1.00 90.94 112 LEU A O 1
ATOM 809 N N . ILE A 1 113 ? -8.506 -4.136 -1.271 1.00 91.62 113 ILE A N 1
ATOM 810 C CA . ILE A 1 113 ? -7.056 -4.232 -1.450 1.00 91.62 113 ILE A CA 1
ATOM 811 C C . ILE A 1 113 ? -6.614 -3.285 -2.565 1.00 91.62 113 ILE A C 1
ATOM 813 O O . ILE A 1 113 ? -7.138 -3.364 -3.676 1.00 91.62 113 ILE A O 1
ATOM 817 N N . ALA A 1 114 ? -5.653 -2.409 -2.281 1.00 93.94 114 ALA A N 1
ATOM 818 C CA . ALA A 1 114 ? -5.040 -1.515 -3.266 1.00 93.94 114 ALA A CA 1
ATOM 819 C C . ALA A 1 114 ? -3.528 -1.750 -3.343 1.00 93.94 114 ALA A C 1
ATOM 821 O O . ALA A 1 114 ? -2.878 -1.858 -2.305 1.00 93.94 114 ALA A O 1
ATOM 822 N N . GLY A 1 115 ? -2.975 -1.788 -4.555 1.00 95.44 115 GLY A N 1
ATOM 823 C CA . GLY A 1 115 ? -1.535 -1.860 -4.798 1.00 95.44 115 GLY A CA 1
ATOM 824 C C . GLY A 1 115 ? -0.972 -0.489 -5.155 1.00 95.44 115 GLY A C 1
ATOM 825 O O . GLY A 1 115 ? -1.448 0.135 -6.098 1.00 95.44 115 GLY A O 1
ATOM 826 N N . ILE A 1 116 ? 0.039 -0.006 -4.432 1.00 96.31 116 ILE A N 1
ATOM 827 C CA . ILE A 1 116 ? 0.686 1.291 -4.681 1.00 96.31 116 ILE A CA 1
ATOM 828 C C . ILE A 1 116 ? 2.172 1.073 -4.964 1.00 96.31 116 ILE A C 1
ATOM 830 O O . ILE A 1 116 ? 2.885 0.511 -4.139 1.00 96.31 116 ILE A O 1
ATOM 834 N N . ALA A 1 117 ? 2.620 1.539 -6.130 1.00 96.00 117 ALA A N 1
ATOM 835 C CA . ALA A 1 117 ? 4.025 1.590 -6.531 1.00 96.00 117 ALA A CA 1
ATOM 836 C C . ALA A 1 117 ? 4.569 3.029 -6.459 1.00 96.00 117 ALA A C 1
ATOM 838 O O . ALA A 1 117 ? 3.797 3.995 -6.514 1.00 96.00 117 ALA A O 1
ATOM 839 N N . ASP A 1 118 ? 5.897 3.172 -6.447 1.00 94.81 118 ASP A N 1
ATOM 840 C CA . ASP A 1 118 ? 6.594 4.472 -6.474 1.00 94.81 118 ASP A CA 1
ATOM 841 C C . ASP A 1 118 ? 6.209 5.338 -7.675 1.00 94.81 118 ASP A C 1
ATOM 843 O O . ASP A 1 118 ? 6.171 6.571 -7.611 1.00 94.81 118 ASP A O 1
ATOM 847 N N . THR A 1 119 ? 5.897 4.699 -8.803 1.00 92.56 119 THR A N 1
ATOM 848 C CA . THR A 1 119 ? 5.501 5.395 -10.021 1.00 92.56 119 THR A CA 1
ATOM 849 C C . THR A 1 119 ? 4.220 4.822 -10.611 1.00 92.56 119 THR A C 1
ATOM 851 O O . THR A 1 119 ? 3.826 3.684 -10.380 1.00 92.56 119 THR A O 1
ATOM 854 N N . ARG A 1 120 ? 3.556 5.612 -11.463 1.00 90.75 120 ARG A N 1
ATOM 855 C CA . ARG A 1 120 ? 2.365 5.157 -12.206 1.00 90.75 120 ARG A CA 1
ATOM 856 C C . ARG A 1 120 ? 2.682 4.145 -13.317 1.00 90.75 120 ARG A C 1
ATOM 858 O O . ARG A 1 120 ? 1.759 3.697 -13.993 1.00 90.75 120 ARG A O 1
ATOM 865 N N . ARG A 1 121 ? 3.963 3.877 -13.582 1.00 93.00 121 ARG A N 1
ATOM 866 C CA . ARG A 1 121 ? 4.458 2.953 -14.610 1.00 93.00 121 ARG A CA 1
ATOM 867 C C . ARG A 1 121 ? 5.705 2.248 -14.065 1.00 93.00 121 ARG A C 1
ATOM 869 O O . ARG A 1 121 ? 6.804 2.592 -14.504 1.00 93.00 121 ARG A O 1
ATOM 876 N N . PRO A 1 122 ? 5.536 1.349 -13.083 1.00 95.69 122 PRO A N 1
ATOM 877 C CA . PRO A 1 122 ? 6.652 0.610 -12.525 1.00 95.69 122 PRO A CA 1
ATOM 878 C C . PRO A 1 122 ? 7.323 -0.248 -13.601 1.00 95.69 122 PRO A C 1
ATOM 880 O O . PRO A 1 122 ? 6.735 -0.560 -14.643 1.00 95.69 122 PRO A O 1
ATOM 883 N N . SER A 1 123 ? 8.575 -0.587 -13.346 1.00 97.94 123 SER A N 1
ATOM 884 C CA . SER A 1 123 ? 9.417 -1.465 -14.149 1.00 97.94 123 SER A CA 1
ATOM 885 C C . SER A 1 123 ? 9.573 -2.831 -13.479 1.00 97.94 123 SER A C 1
ATOM 887 O O . SER A 1 123 ? 9.162 -3.036 -12.341 1.00 97.94 123 SER A O 1
ATOM 889 N N . ASP A 1 124 ? 10.161 -3.775 -14.211 1.00 97.75 124 ASP A N 1
ATOM 890 C CA . ASP A 1 124 ? 10.600 -5.060 -13.659 1.00 97.75 124 ASP A CA 1
ATOM 891 C C . ASP A 1 124 ? 11.567 -4.833 -12.485 1.00 97.75 124 ASP A C 1
ATOM 893 O O . ASP A 1 124 ? 12.562 -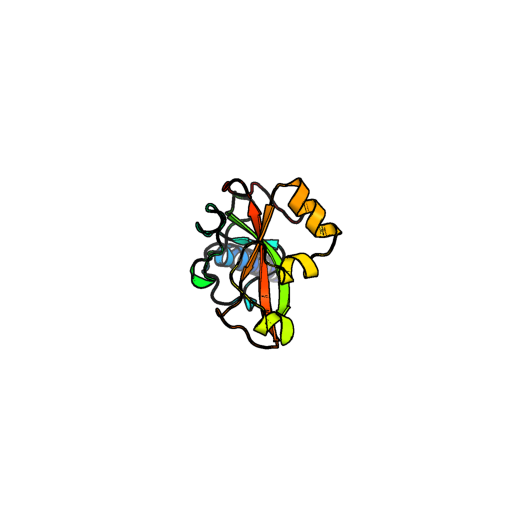4.118 -12.636 1.00 97.75 124 ASP A O 1
ATOM 897 N N . GLY A 1 125 ? 11.260 -5.434 -11.339 1.00 97.19 125 GLY A N 1
ATOM 898 C CA . GLY A 1 125 ? 11.983 -5.288 -10.079 1.00 97.19 125 GLY A CA 1
ATOM 899 C C . GLY A 1 125 ? 11.593 -4.077 -9.226 1.00 97.19 125 GLY A C 1
ATOM 900 O O . GLY A 1 125 ? 12.184 -3.910 -8.165 1.00 97.19 125 GLY A O 1
ATOM 901 N N . ASP A 1 126 ? 10.641 -3.238 -9.653 1.00 97.62 126 ASP A N 1
ATOM 902 C CA . ASP A 1 126 ? 10.104 -2.179 -8.789 1.00 97.62 126 ASP A CA 1
ATOM 903 C C . ASP A 1 126 ? 9.157 -2.778 -7.735 1.00 97.62 126 ASP A C 1
ATOM 905 O O . ASP A 1 126 ? 8.448 -3.754 -7.995 1.00 97.62 126 ASP A O 1
ATOM 909 N N . GLU A 1 127 ? 9.096 -2.157 -6.558 1.00 97.38 127 GLU A N 1
ATOM 910 C CA . GLU A 1 127 ? 8.249 -2.617 -5.457 1.00 97.38 127 GLU A CA 1
ATOM 911 C C . GLU A 1 127 ? 6.794 -2.123 -5.577 1.00 97.38 127 GLU A C 1
ATOM 913 O O . GLU A 1 127 ? 6.503 -1.005 -6.023 1.00 97.38 127 GLU A O 1
ATOM 918 N N . LEU A 1 128 ? 5.867 -2.962 -5.112 1.00 96.50 128 LEU A N 1
ATOM 919 C CA . LEU A 1 128 ? 4.447 -2.669 -4.940 1.00 96.50 128 LEU A CA 1
ATOM 920 C C . LEU A 1 128 ? 4.037 -2.980 -3.495 1.00 96.50 128 LEU A C 1
ATOM 922 O O . LEU A 1 128 ? 4.099 -4.131 -3.060 1.00 96.50 128 LEU A O 1
ATOM 926 N N . ALA A 1 129 ? 3.560 -1.972 -2.765 1.00 97.00 129 ALA A N 1
ATOM 927 C CA . ALA A 1 129 ? 2.941 -2.166 -1.457 1.00 97.00 129 ALA A CA 1
ATOM 928 C C . ALA A 1 129 ? 1.442 -2.438 -1.607 1.00 97.00 129 ALA A C 1
ATOM 930 O O . ALA A 1 129 ? 0.715 -1.673 -2.246 1.00 97.00 129 ALA A O 1
ATOM 931 N N . CYS A 1 130 ? 0.968 -3.512 -0.983 1.00 95.56 130 CYS A N 1
ATOM 932 C CA . CYS A 1 130 ? -0.434 -3.904 -0.983 1.00 95.56 130 CYS A CA 1
ATOM 933 C C . CYS A 1 130 ? -1.090 -3.522 0.338 1.00 95.56 130 CYS A C 1
ATOM 935 O O . CYS A 1 130 ? -0.685 -4.007 1.392 1.00 95.56 130 CYS A O 1
ATOM 937 N N . PHE A 1 131 ? -2.133 -2.705 0.282 1.00 95.31 131 PHE A N 1
ATOM 938 C CA . PHE A 1 131 ? -2.829 -2.169 1.446 1.00 95.31 131 PHE A CA 1
ATOM 939 C C . PHE A 1 131 ? -4.212 -2.786 1.596 1.00 95.31 131 PHE A C 1
ATOM 941 O O . PHE A 1 131 ? -4.934 -2.900 0.607 1.00 95.31 131 PHE A O 1
ATOM 948 N N . ALA A 1 132 ? -4.608 -3.098 2.827 1.00 94.00 132 ALA A N 1
ATOM 949 C CA . ALA A 1 132 ? -6.000 -3.323 3.194 1.00 94.00 132 ALA A CA 1
ATOM 950 C C . ALA A 1 132 ? -6.629 -2.041 3.733 1.00 94.00 132 ALA A C 1
ATOM 952 O O . ALA A 1 132 ? -6.017 -1.349 4.540 1.00 94.00 132 ALA A O 1
ATOM 953 N N . PHE A 1 133 ? -7.875 -1.774 3.351 1.00 94.56 133 PHE A N 1
ATOM 954 C CA . PHE A 1 133 ? -8.678 -0.675 3.894 1.00 94.56 133 PHE A CA 1
ATOM 955 C C . PHE A 1 133 ? -10.168 -1.0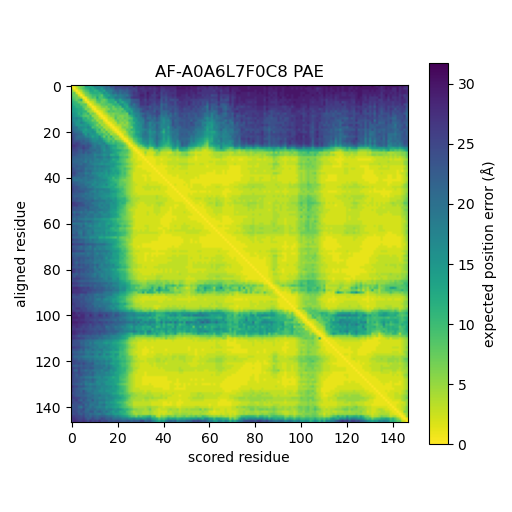24 3.908 1.00 94.56 133 PHE A C 1
ATOM 957 O O . PHE A 1 133 ? -10.604 -1.918 3.180 1.00 94.56 133 PHE A O 1
ATOM 964 N N . ALA A 1 134 ? -10.969 -0.361 4.742 1.00 93.00 134 ALA A N 1
ATOM 965 C CA . ALA A 1 134 ? -12.372 -0.735 4.914 1.00 93.00 134 ALA A CA 1
ATOM 966 C C . ALA A 1 134 ? -13.226 -0.395 3.678 1.00 93.00 134 ALA A C 1
ATOM 968 O O . ALA A 1 134 ? -13.225 0.734 3.183 1.00 93.00 134 ALA A O 1
ATOM 969 N N . ALA A 1 135 ? -14.017 -1.358 3.189 1.00 90.94 135 ALA A N 1
ATOM 970 C CA . ALA A 1 135 ? -14.883 -1.158 2.021 1.00 90.94 135 ALA A CA 1
ATOM 971 C C . ALA A 1 135 ? -16.064 -0.208 2.284 1.00 90.94 135 ALA A C 1
ATOM 973 O O . ALA A 1 135 ? -16.709 0.251 1.342 1.00 90.94 135 ALA A O 1
ATOM 974 N N . ASP A 1 136 ? -16.399 0.041 3.549 1.00 90.50 136 ASP A N 1
ATOM 975 C CA . ASP A 1 136 ? -17.486 0.934 3.954 1.00 90.50 136 ASP A CA 1
ATOM 976 C C . ASP A 1 136 ? -17.043 2.398 4.112 1.00 90.50 136 ASP A C 1
ATOM 978 O O . ASP A 1 136 ? -17.862 3.252 4.458 1.00 90.50 136 ASP A O 1
ATOM 982 N N . GLY A 1 137 ? -15.770 2.691 3.821 1.00 91.62 137 GLY A N 1
ATOM 983 C CA . GLY A 1 137 ? -15.191 4.025 3.927 1.00 91.62 137 GLY A CA 1
ATOM 984 C C . GLY A 1 137 ? -14.935 4.475 5.365 1.00 91.62 137 GLY A C 1
ATOM 985 O O . GLY A 1 137 ? -14.704 5.664 5.588 1.00 91.62 137 GLY A O 1
ATOM 986 N N . GLN A 1 138 ? -15.005 3.566 6.342 1.00 94.50 138 GLN A N 1
ATOM 987 C CA . GLN A 1 138 ? -14.586 3.845 7.712 1.00 94.50 138 GLN A CA 1
ATOM 988 C C . GLN A 1 138 ? -13.084 3.618 7.897 1.00 94.50 138 GLN A C 1
ATOM 990 O O . GLN A 1 138 ? -12.411 3.002 7.073 1.00 94.50 138 GLN A O 1
ATOM 995 N N . ARG A 1 139 ? -12.558 4.146 9.002 1.00 95.12 139 ARG A N 1
ATOM 996 C CA . ARG A 1 139 ? -11.195 3.851 9.450 1.00 95.12 139 ARG A CA 1
ATOM 997 C C . ARG A 1 139 ? -11.175 2.471 10.100 1.00 95.12 139 ARG A C 1
ATOM 999 O O . ARG A 1 139 ? -12.164 2.061 10.708 1.00 95.12 139 ARG A O 1
ATOM 1006 N N . ILE A 1 140 ? -10.055 1.780 9.981 1.00 92.38 140 ILE A N 1
ATOM 1007 C CA . ILE A 1 140 ? -9.798 0.513 10.656 1.00 92.38 140 ILE A CA 1
ATOM 1008 C C . ILE A 1 140 ? -9.549 0.814 12.133 1.00 92.38 140 ILE A C 1
ATOM 1010 O O . ILE A 1 140 ? -8.774 1.710 12.451 1.00 92.38 140 ILE A O 1
ATOM 1014 N N . ASP A 1 141 ? -10.223 0.088 13.024 1.00 90.88 141 ASP A N 1
ATOM 1015 C CA . ASP A 1 141 ? -9.969 0.124 14.467 1.00 90.88 141 ASP A CA 1
ATOM 1016 C C . ASP A 1 141 ? -9.190 -1.138 14.864 1.00 90.88 141 ASP A C 1
ATOM 1018 O O . ASP A 1 141 ? -9.672 -2.260 14.679 1.00 90.88 141 ASP A O 1
ATOM 1022 N N . GLY A 1 142 ? -7.968 -0.963 15.371 1.00 86.88 142 GLY A N 1
ATOM 1023 C CA . GLY A 1 142 ? -7.016 -2.054 15.584 1.00 86.88 142 GLY A CA 1
ATOM 1024 C C . GLY A 1 142 ? -6.308 -2.502 14.300 1.00 86.88 142 GLY A C 1
ATOM 1025 O O . GLY A 1 142 ? -6.229 -1.750 13.340 1.00 86.88 142 GLY A O 1
ATOM 1026 N N . ARG A 1 143 ? -5.759 -3.726 14.286 1.00 88.50 143 ARG A N 1
ATOM 1027 C CA . ARG A 1 143 ? -4.908 -4.235 13.191 1.00 88.50 143 ARG A CA 1
ATOM 1028 C C . ARG A 1 143 ? -5.617 -5.239 12.294 1.00 88.50 143 ARG A C 1
ATOM 1030 O O . ARG A 1 143 ? -6.327 -6.119 12.782 1.00 88.50 143 ARG A O 1
ATOM 1037 N N . VAL A 1 144 ? -5.318 -5.178 11.001 1.00 84.88 144 VAL A N 1
ATOM 1038 C CA . VAL A 1 144 ? -5.748 -6.156 9.997 1.00 84.88 144 VAL A CA 1
ATOM 1039 C C . VAL A 1 144 ? -4.946 -7.445 10.128 1.00 84.88 144 VAL A C 1
ATOM 1041 O O . VAL A 1 144 ? -5.524 -8.537 10.177 1.00 84.88 144 VAL A O 1
ATOM 1044 N N . LEU A 1 145 ? -3.616 -7.340 10.204 1.00 75.69 145 LEU A N 1
ATOM 1045 C CA . LEU A 1 145 ? -2.743 -8.489 10.398 1.00 75.69 145 LEU A CA 1
ATOM 1046 C C . LEU A 1 145 ? -2.699 -8.849 11.885 1.00 75.69 145 LEU A C 1
ATOM 1048 O O . LEU A 1 145 ? -1.931 -8.304 12.679 1.00 75.69 145 LEU A O 1
ATOM 1052 N N . THR A 1 146 ? -3.528 -9.814 12.272 1.00 61.47 146 THR A N 1
ATOM 1053 C CA . THR A 1 146 ? -3.412 -10.455 13.584 1.00 61.47 146 THR A CA 1
ATOM 1054 C C . THR A 1 146 ? -2.286 -11.491 13.524 1.00 61.47 146 THR A C 1
ATOM 1056 O O . THR A 1 146 ? -2.283 -12.360 12.655 1.00 61.47 146 THR A O 1
ATOM 1059 N N . ARG A 1 147 ? -1.275 -11.340 14.392 1.00 50.09 147 ARG A N 1
ATOM 1060 C CA . ARG A 1 147 ? -0.167 -12.304 14.529 1.00 50.09 147 ARG A CA 1
ATOM 1061 C C . ARG A 1 147 ? -0.653 -13.704 14.884 1.00 50.09 147 ARG A C 1
ATOM 1063 O O . ARG A 1 147 ? -1.552 -13.805 15.749 1.00 50.09 147 ARG A O 1
#

Mean predicted aligned error: 9.34 Å

Foldseek 3Di:
DPPPVVVVVVVVVVVVVVVVVVVVQAWDQQQFPVNDDAFWFWAALQLLVVFFDASRRITTHDQQAFGFKGFHHKDFDAQVRLQVDAQDKPDPVLDVVCPDPLVVLLVVQQWIKTWYWSDRRDHGRGMITIIIGHPNSGTDNHTSDDD

Sequence (147 aa):
MKKAVGTAVVVAVLAIAVAVWVVRSQHGHVDTVADLDRGDCVDAAAFLRGAQPALADLTRADCDDPHDAEVLLVVDLDAAQAAAYRPEVPDAVCTDALGDRDSASAAGQRLLIAGIADTRRPSDGDELACFAFAADGQRIDGRVLTR

Secondary structure (DSSP, 8-state):
--SHHHHHHHHHHHHHHHHHHHHHHTT-B--SGGG--TT-EEE-TTGGGT-PPPGGG-EE--TTS-BSEEEEEEEEPPHHHHHH--S-SS-HHHHHHHHHHHHHHHHHTTEEEEEEESSSS--TT-EEEEEEEETTSPPBPS-SS--

Solvent-accessible surface area (backbone atoms only — not comparable to full-atom values): 8110 Å² total; per-residue (Å²): 144,78,73,70,66,63,56,57,54,53,53,52,52,52,53,49,51,52,51,50,54,57,60,62,53,43,76,33,72,39,88,45,47,88,77,62,52,65,69,41,27,25,35,39,81,33,33,43,68,74,38,78,61,59,55,81,60,31,29,34,34,55,51,88,42,71,28,27,30,34,27,70,39,70,44,70,25,48,59,66,52,19,73,64,57,62,92,44,75,70,22,65,68,45,57,62,71,52,37,76,68,56,46,48,60,33,55,76,66,47,40,42,42,34,46,44,41,79,47,93,72,47,47,63,69,35,52,33,34,21,30,40,27,32,63,84,34,47,62,40,77,54,71,88,80,73,131

pLDDT: mean 81.61, std 17.98, range [39.28, 97.94]

Organism: NCBI:txid2691959